Protein AF-A0A6L3ZK73-F1 (afdb_monomer_lite)

pLDDT: mean 72.02, std 15.84, range [29.5, 95.5]

Secondary structure (DSSP, 8-state):
------------S-----PPPHHHH-TT--HHHHHHHHHHHHH----HHHHHHHHHHHT-TTSS--HHHHHHHHHHHS-HHHHHHHHHHHHHHHHHHHT-HHHHHHHHHHHHH-TTGGGS-HHHHHHHHHHH--SGGGHHHHHHHHHHT-

Organism: NCBI:txid1577780

Structure (mmCIF, N/CA/C/O backbone):
data_AF-A0A6L3ZK73-F1
#
_entry.id   AF-A0A6L3ZK73-F1
#
loop_
_atom_site.group_PDB
_atom_site.id
_atom_site.type_symbol
_atom_site.label_atom_id
_atom_site.label_alt_id
_atom_site.label_comp_id
_atom_site.label_asym_id
_atom_site.label_entity_id
_atom_site.label_seq_id
_atom_site.pdbx_PDB_ins_code
_atom_site.Cartn_x
_atom_site.Cartn_y
_atom_site.Cartn_z
_atom_site.occupancy
_atom_site.B_iso_or_equiv
_atom_site.auth_seq_id
_atom_site.auth_comp_id
_atom_site.auth_asym_id
_atom_site.auth_atom_id
_atom_site.pdbx_PDB_model_num
ATOM 1 N N . MET A 1 1 ? -24.259 -8.168 -13.195 1.00 44.00 1 MET A N 1
ATOM 2 C CA . MET A 1 1 ? -25.274 -8.305 -12.121 1.00 44.00 1 MET A CA 1
ATOM 3 C C . MET A 1 1 ? -25.055 -9.617 -11.386 1.00 44.00 1 MET A C 1
ATOM 5 O O . MET A 1 1 ? -25.115 -10.649 -12.050 1.00 44.00 1 MET A O 1
ATOM 9 N N . LYS A 1 2 ? -24.887 -9.521 -10.054 1.00 29.50 2 LYS A N 1
ATOM 10 C CA . LYS A 1 2 ? -24.639 -10.546 -9.007 1.00 29.50 2 LYS A CA 1
ATOM 11 C C . LYS A 1 2 ? -23.223 -10.389 -8.424 1.00 29.50 2 LYS A C 1
ATOM 13 O O . LYS A 1 2 ? -22.297 -10.489 -9.205 1.00 29.50 2 LYS A O 1
ATOM 18 N N . LYS A 1 3 ? -22.986 -10.178 -7.126 1.00 29.62 3 LYS A N 1
ATOM 19 C CA . LYS A 1 3 ? -23.822 -9.874 -5.945 1.00 29.62 3 LYS A CA 1
ATOM 20 C C . LYS A 1 3 ? -22.883 -9.156 -4.959 1.00 29.62 3 LYS A C 1
ATOM 22 O O . LYS A 1 3 ? -21.799 -9.664 -4.725 1.00 29.62 3 LYS A O 1
ATOM 27 N N . PHE A 1 4 ? -23.315 -8.019 -4.418 1.00 35.91 4 PHE A N 1
ATOM 28 C CA . PHE A 1 4 ? -22.658 -7.312 -3.317 1.00 35.91 4 PHE A CA 1
ATOM 29 C C . PHE A 1 4 ? -22.401 -8.273 -2.149 1.00 35.91 4 PHE A C 1
ATOM 31 O O . PHE A 1 4 ? -23.338 -8.951 -1.708 1.00 35.91 4 PHE A O 1
ATOM 38 N N . ILE A 1 5 ? -21.158 -8.333 -1.673 1.00 39.25 5 ILE A N 1
ATOM 39 C CA . ILE A 1 5 ? -20.822 -8.942 -0.384 1.00 39.25 5 ILE A CA 1
ATOM 40 C C . ILE A 1 5 ? -21.444 -8.029 0.683 1.00 39.25 5 ILE A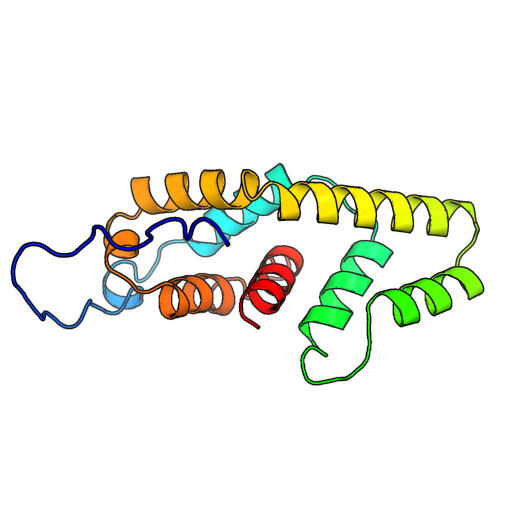 C 1
ATOM 42 O O . ILE A 1 5 ? -21.233 -6.817 0.648 1.00 39.25 5 ILE A O 1
ATOM 46 N N . PRO A 1 6 ? -22.316 -8.544 1.563 1.00 37.28 6 PRO A N 1
ATOM 47 C CA . PRO A 1 6 ? -23.031 -7.703 2.495 1.00 37.28 6 PRO A CA 1
ATOM 48 C C . PRO A 1 6 ? -22.130 -7.426 3.696 1.00 37.28 6 PRO A C 1
ATOM 50 O O . PRO A 1 6 ? -22.168 -8.165 4.677 1.00 37.28 6 PRO A O 1
ATOM 53 N N . LEU A 1 7 ? -21.453 -6.280 3.674 1.00 39.19 7 LEU A N 1
ATOM 54 C CA . LEU A 1 7 ? -21.015 -5.544 4.868 1.00 39.19 7 LEU A CA 1
ATOM 55 C C . LEU A 1 7 ? -22.241 -5.010 5.667 1.00 39.19 7 LEU A C 1
ATOM 57 O O . LEU A 1 7 ? -22.306 -3.867 6.102 1.00 39.19 7 LEU A O 1
ATOM 61 N N . LEU A 1 8 ? -23.309 -5.813 5.755 1.00 36.56 8 LEU A N 1
ATOM 62 C CA . LEU A 1 8 ? -24.693 -5.397 6.030 1.00 36.56 8 LEU A CA 1
ATOM 63 C C . LEU A 1 8 ? -25.392 -6.298 7.064 1.00 36.56 8 LEU A C 1
ATOM 65 O O . LEU A 1 8 ? -26.618 -6.411 7.077 1.00 36.56 8 LEU A O 1
ATOM 69 N N . LEU A 1 9 ? -24.627 -6.934 7.956 1.00 35.38 9 LEU A N 1
ATOM 70 C CA . LEU A 1 9 ? -25.151 -7.753 9.060 1.00 35.38 9 LEU A CA 1
ATOM 71 C C . LEU A 1 9 ? -24.692 -7.281 10.456 1.00 35.38 9 LEU A C 1
ATOM 73 O O . LEU A 1 9 ? -24.576 -8.087 11.370 1.00 35.38 9 LEU A O 1
ATOM 77 N N . LEU A 1 10 ? -24.529 -5.967 10.659 1.00 41.31 10 LEU A N 1
ATOM 78 C CA . LEU A 1 10 ? -24.298 -5.349 11.981 1.00 41.31 10 LEU A CA 1
ATOM 79 C C . LEU A 1 10 ? -25.506 -4.546 12.504 1.00 41.31 10 LEU A C 1
ATOM 81 O O . LEU A 1 10 ? -25.371 -3.595 13.270 1.00 41.31 10 LEU A O 1
ATOM 85 N N . THR A 1 11 ? -26.732 -4.917 12.125 1.00 46.34 11 THR A N 1
ATOM 86 C CA . THR A 1 11 ? -27.942 -4.245 12.627 1.00 46.34 11 THR A CA 1
ATOM 87 C C . THR A 1 11 ? -28.833 -5.182 13.431 1.00 46.34 11 THR A C 1
ATOM 89 O O . THR A 1 11 ? -29.860 -5.638 12.934 1.00 46.34 11 THR A O 1
ATOM 92 N N . SER A 1 12 ? -28.505 -5.409 14.704 1.00 39.97 12 SER A N 1
ATOM 93 C CA . SER A 1 12 ? -29.539 -5.630 15.728 1.00 39.97 12 SER A CA 1
ATOM 94 C C . SER A 1 12 ? -28.975 -5.559 17.145 1.00 39.97 12 SER A C 1
ATOM 96 O O . SER A 1 12 ? -28.556 -6.568 17.701 1.00 39.97 12 SER A O 1
ATOM 98 N N . CYS A 1 13 ? -29.003 -4.359 17.727 1.00 38.06 13 CYS A N 1
ATOM 99 C CA . CYS A 1 13 ? -29.637 -4.048 19.016 1.00 38.06 13 CYS A CA 1
ATOM 100 C C . CYS A 1 13 ? -28.983 -2.810 19.625 1.00 38.06 13 CYS A C 1
ATOM 102 O O . CYS A 1 13 ? -27.891 -2.882 20.164 1.00 38.06 13 CYS A O 1
ATOM 104 N N . GLY A 1 14 ? -29.716 -1.696 19.544 1.00 36.44 14 GLY A N 1
ATOM 105 C CA . GLY A 1 14 ? -29.696 -0.577 20.480 1.00 36.44 14 GLY A CA 1
ATOM 106 C C . GLY A 1 14 ? -28.354 -0.200 21.096 1.00 36.44 14 GLY A C 1
ATOM 107 O O . GLY A 1 14 ? -27.943 -0.792 22.082 1.00 36.44 14 GLY A O 1
ATOM 108 N N . ILE A 1 15 ? -27.787 0.899 20.609 1.00 40.25 15 ILE A N 1
ATOM 109 C CA . ILE A 1 15 ? -27.517 2.131 21.361 1.00 40.25 15 ILE A CA 1
ATOM 110 C C . ILE A 1 15 ? -26.717 3.019 20.394 1.00 40.25 15 ILE A C 1
ATOM 112 O O . ILE A 1 15 ? -25.575 2.715 20.075 1.00 40.25 15 ILE A O 1
ATOM 116 N N . PHE A 1 16 ? -27.307 4.132 19.941 1.00 38.22 16 PHE A N 1
ATOM 117 C CA . PHE A 1 16 ? -26.550 5.290 19.448 1.00 38.22 16 PHE A CA 1
ATOM 118 C C . PHE A 1 16 ? -25.750 5.845 20.638 1.00 38.22 16 PHE A C 1
ATOM 120 O O . PHE A 1 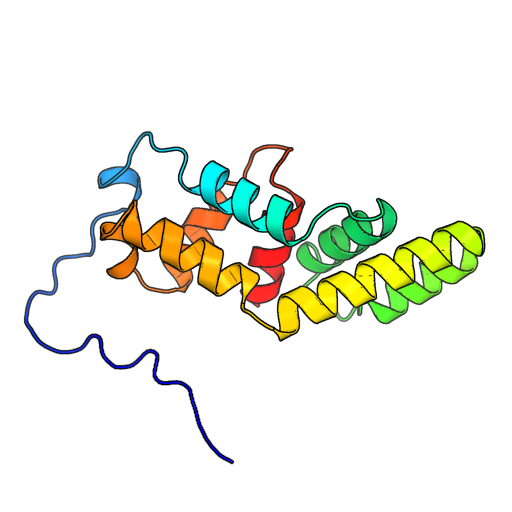16 ? -26.127 6.829 21.273 1.00 38.22 16 PHE A O 1
ATOM 127 N N . ARG A 1 17 ? -24.682 5.155 21.027 1.00 40.75 17 ARG A N 1
ATOM 128 C CA . ARG A 1 17 ? -23.559 5.785 21.705 1.00 40.75 17 ARG A CA 1
ATOM 129 C C . ARG A 1 17 ? -22.677 6.194 20.553 1.00 40.75 17 ARG A C 1
ATOM 131 O O . ARG A 1 17 ? -22.302 5.347 19.757 1.00 40.75 17 ARG A O 1
ATOM 138 N N . SER A 1 18 ? -22.435 7.492 20.437 1.00 45.31 18 SER A N 1
ATOM 139 C CA . SER A 1 18 ? -21.261 8.027 19.759 1.00 45.31 18 SER A CA 1
ATOM 140 C C . SER A 1 18 ? -20.111 7.032 19.926 1.00 45.31 18 SER A C 1
ATOM 142 O O . SER A 1 18 ? -19.647 6.878 21.060 1.00 45.31 18 SER A O 1
ATOM 144 N N . SER A 1 19 ? -19.753 6.284 18.871 1.00 48.31 19 SER A N 1
ATOM 145 C CA . SER A 1 19 ? -18.646 5.329 18.962 1.00 48.31 19 SER A CA 1
ATOM 146 C C . SER A 1 19 ? -17.444 6.131 19.448 1.00 48.31 19 SER A C 1
ATOM 148 O O . SER A 1 19 ? -17.107 7.119 18.779 1.00 48.31 19 SER A O 1
ATOM 150 N N . PRO A 1 20 ? -16.886 5.797 20.628 1.00 54.31 20 PRO A N 1
ATOM 151 C CA . PRO A 1 20 ? -15.810 6.571 21.227 1.00 54.31 20 PRO A CA 1
ATOM 152 C C . PRO A 1 20 ? -14.680 6.742 20.212 1.00 54.31 20 PRO A C 1
ATOM 154 O O . PRO A 1 20 ? -14.494 5.905 19.323 1.00 54.31 20 PRO A O 1
ATOM 157 N N . ASP A 1 21 ? -13.983 7.873 20.282 1.00 57.88 21 ASP A N 1
ATOM 158 C CA . ASP A 1 21 ? -12.812 8.088 19.437 1.00 57.88 21 ASP A CA 1
ATOM 159 C C . ASP A 1 21 ? -11.836 6.931 19.696 1.00 57.88 21 ASP A C 1
ATOM 161 O O . ASP A 1 21 ? -11.643 6.525 20.845 1.00 57.88 21 ASP A O 1
ATOM 165 N N . ILE A 1 22 ? -11.235 6.347 18.657 1.00 57.56 22 ILE A N 1
ATOM 166 C CA . ILE A 1 22 ? -10.297 5.247 18.889 1.00 57.56 22 ILE A CA 1
ATOM 167 C C . ILE A 1 22 ? -9.102 5.718 19.727 1.00 57.56 22 ILE A C 1
ATOM 169 O O . ILE A 1 22 ? -8.533 4.933 20.479 1.00 57.56 22 ILE A O 1
ATOM 173 N N . ASN A 1 23 ? -8.773 7.013 19.662 1.00 54.28 23 ASN A N 1
ATOM 174 C CA . ASN A 1 23 ? -7.758 7.633 20.504 1.00 54.28 23 ASN A CA 1
ATOM 175 C C . ASN A 1 23 ? -8.185 7.688 21.982 1.00 54.28 23 ASN A C 1
ATOM 177 O O . ASN A 1 23 ? -7.332 7.793 22.856 1.00 54.28 23 ASN A O 1
ATOM 181 N N . GLU A 1 24 ? -9.483 7.590 22.286 1.00 61.62 24 GLU A N 1
ATOM 182 C CA . GLU A 1 24 ? -9.998 7.414 23.650 1.00 61.62 24 GLU A CA 1
ATOM 183 C C . GLU A 1 24 ? -9.998 5.939 24.078 1.00 61.62 24 GLU A C 1
ATOM 185 O O . GLU A 1 24 ? -9.751 5.643 25.248 1.00 61.62 24 GLU A O 1
ATOM 190 N N . LEU A 1 25 ? -10.249 5.011 23.145 1.00 64.00 25 LEU A N 1
ATOM 191 C CA . LEU A 1 25 ? -10.231 3.566 23.407 1.00 64.00 25 LEU A CA 1
ATOM 192 C C . LEU A 1 25 ? -8.808 3.014 23.573 1.00 64.00 25 LEU A C 1
ATOM 194 O O . LEU A 1 25 ? -8.569 2.160 24.429 1.00 64.00 25 LEU A O 1
ATOM 198 N N . TYR A 1 26 ? -7.866 3.515 22.772 1.00 67.19 26 TYR A N 1
ATOM 199 C CA . TYR A 1 26 ? -6.500 3.008 22.654 1.00 67.19 26 TYR A CA 1
ATOM 200 C C . TYR A 1 26 ? -5.460 4.145 22.502 1.00 67.19 26 TYR A C 1
ATOM 202 O O . TYR A 1 26 ? -4.699 4.163 21.537 1.00 67.19 26 TYR A O 1
ATOM 210 N N . PRO A 1 27 ? -5.354 5.073 23.476 1.00 56.56 27 PRO A N 1
ATOM 211 C CA . PRO A 1 27 ? -4.532 6.297 23.401 1.00 56.56 27 PRO A CA 1
ATOM 212 C C . PRO A 1 27 ? -3.015 6.101 23.218 1.00 56.56 27 PRO A C 1
ATOM 214 O O . PRO A 1 27 ? -2.282 7.077 23.072 1.00 56.56 27 PRO A O 1
ATOM 217 N N . SER A 1 28 ? -2.506 4.870 23.294 1.00 56.28 28 SER A N 1
ATOM 218 C CA . SER A 1 28 ? -1.066 4.578 23.323 1.00 56.28 28 SER A CA 1
ATOM 219 C C . SER A 1 28 ? -0.675 3.270 22.628 1.00 56.28 28 SER A C 1
ATOM 221 O O . SER A 1 28 ? 0.402 2.741 22.902 1.00 56.28 28 SER A O 1
ATOM 223 N N . GLN A 1 29 ? -1.557 2.693 21.810 1.00 59.44 29 GLN A N 1
ATOM 224 C CA . GLN A 1 29 ? -1.333 1.384 21.188 1.00 59.44 29 GLN A CA 1
ATOM 225 C C . GLN A 1 29 ? -0.765 1.542 19.769 1.00 59.44 29 GLN A C 1
ATOM 227 O O . GLN A 1 29 ? -1.216 2.416 19.029 1.00 59.44 29 GLN A O 1
ATOM 232 N N . PRO A 1 30 ? 0.193 0.697 19.357 1.00 66.06 30 PRO A N 1
ATOM 233 C CA . PRO A 1 30 ? 0.818 0.760 18.042 1.00 66.06 30 PRO A CA 1
ATOM 234 C C . PRO A 1 30 ? -0.033 0.055 16.965 1.00 66.06 30 PRO A C 1
ATOM 236 O O . PRO A 1 30 ? 0.518 -0.674 16.146 1.00 66.06 30 PRO A O 1
ATOM 239 N N . ILE A 1 31 ? -1.357 0.273 16.954 1.00 69.06 31 ILE A N 1
ATOM 240 C CA . ILE A 1 31 ? -2.323 -0.402 16.057 1.00 69.06 31 ILE A CA 1
ATOM 241 C C . ILE A 1 31 ? -1.864 -0.304 14.593 1.00 69.06 31 ILE A C 1
ATOM 243 O O . ILE A 1 31 ? -1.829 -1.298 13.872 1.00 69.06 31 ILE A O 1
ATOM 247 N N . SER A 1 32 ? -1.409 0.878 14.169 1.00 68.19 32 SER A N 1
ATOM 248 C CA . SER A 1 32 ? -0.845 1.072 12.832 1.00 68.19 32 SER A CA 1
ATOM 249 C C . SER A 1 32 ? 0.448 0.335 12.574 1.00 68.19 32 SER A C 1
ATOM 251 O O . SER A 1 32 ? 0.675 -0.053 11.438 1.00 68.19 32 SER A O 1
ATOM 253 N N . ALA A 1 33 ? 1.327 0.194 13.565 1.00 72.12 33 ALA A N 1
ATOM 254 C CA . ALA A 1 33 ? 2.608 -0.468 13.361 1.00 72.12 33 ALA A CA 1
ATOM 255 C C . ALA A 1 33 ? 2.407 -1.976 13.196 1.00 72.12 33 ALA A C 1
ATOM 257 O O . ALA A 1 33 ? 3.061 -2.578 12.353 1.00 72.12 33 ALA A O 1
ATOM 258 N N . GLU A 1 34 ? 1.483 -2.572 13.952 1.00 77.38 34 GLU A N 1
ATOM 259 C CA . GLU A 1 34 ? 1.121 -3.984 13.798 1.00 77.38 34 GLU A CA 1
ATOM 260 C C . GLU A 1 34 ? 0.465 -4.245 12.439 1.00 77.38 34 GLU A C 1
ATOM 262 O O . GLU A 1 34 ? 0.925 -5.120 11.704 1.00 77.38 34 GLU A O 1
ATOM 267 N N . PHE A 1 35 ? -0.516 -3.423 12.051 1.00 78.75 35 PHE A N 1
ATOM 268 C CA . PHE A 1 35 ? -1.141 -3.513 10.728 1.00 78.75 35 PHE A CA 1
ATOM 269 C C . PHE A 1 35 ? -0.123 -3.318 9.595 1.00 78.75 35 PHE A C 1
ATOM 271 O O . PHE A 1 35 ? -0.045 -4.111 8.662 1.00 78.75 35 PHE A O 1
ATOM 278 N N . CYS A 1 36 ? 0.712 -2.286 9.703 1.00 80.44 36 CYS A N 1
ATOM 279 C CA . CYS A 1 36 ? 1.768 -1.977 8.746 1.00 80.44 36 CYS A CA 1
ATOM 280 C C . CYS A 1 36 ? 2.771 -3.118 8.587 1.00 80.44 36 CYS A C 1
ATOM 282 O O . CYS A 1 36 ? 3.092 -3.481 7.457 1.00 80.44 36 CYS A O 1
ATOM 284 N N . ASN A 1 37 ? 3.235 -3.704 9.692 1.00 83.06 37 ASN A N 1
ATOM 285 C CA . ASN A 1 37 ? 4.150 -4.839 9.642 1.00 83.06 37 ASN A CA 1
ATOM 286 C C . ASN A 1 37 ? 3.485 -6.043 8.969 1.00 83.06 37 ASN A C 1
ATOM 288 O O . ASN A 1 37 ? 4.103 -6.650 8.104 1.00 83.06 37 ASN A O 1
ATOM 292 N N . CYS A 1 38 ? 2.223 -6.335 9.298 1.00 84.50 38 CYS A N 1
ATOM 293 C CA . CYS A 1 38 ? 1.474 -7.426 8.675 1.00 84.50 38 CYS A CA 1
ATOM 294 C C . CYS A 1 38 ? 1.369 -7.249 7.153 1.00 84.50 38 CYS A C 1
ATOM 296 O O . CYS A 1 38 ? 1.747 -8.143 6.398 1.00 84.50 38 CYS A O 1
ATOM 298 N N . ILE A 1 39 ? 0.952 -6.063 6.696 1.00 83.25 39 ILE A N 1
ATOM 299 C CA . ILE A 1 39 ? 0.840 -5.761 5.264 1.00 83.25 39 ILE A CA 1
ATOM 300 C C . ILE A 1 39 ? 2.210 -5.833 4.576 1.00 83.25 39 ILE A C 1
ATOM 302 O O . ILE A 1 39 ? 2.324 -6.389 3.488 1.00 83.25 39 ILE A O 1
ATOM 306 N N . GLN A 1 40 ? 3.274 -5.311 5.190 1.00 82.88 40 GLN A N 1
ATOM 307 C CA . GLN A 1 40 ? 4.616 -5.347 4.592 1.00 82.88 40 GLN A CA 1
ATOM 308 C C . GLN A 1 40 ? 5.216 -6.746 4.534 1.00 82.88 40 GLN A C 1
ATOM 310 O O . GLN A 1 40 ? 5.905 -7.072 3.568 1.00 82.88 40 GLN A O 1
ATOM 315 N N . GLU A 1 41 ? 4.956 -7.575 5.541 1.00 85.50 41 GLU A N 1
ATOM 316 C CA . GLU A 1 41 ? 5.340 -8.983 5.525 1.00 85.50 41 GLU A CA 1
ATOM 317 C C . GLU A 1 41 ? 4.548 -9.761 4.468 1.00 85.50 41 GLU A C 1
ATOM 319 O O . GLU A 1 41 ? 5.145 -10.558 3.744 1.00 85.50 41 GLU A O 1
ATOM 324 N N . GLY A 1 42 ? 3.246 -9.486 4.330 1.00 81.19 42 GLY A N 1
ATOM 325 C CA . GLY A 1 42 ? 2.379 -10.105 3.324 1.00 81.19 42 GLY A CA 1
ATOM 326 C C . GLY A 1 42 ? 2.744 -9.720 1.889 1.00 81.19 42 GLY A C 1
ATOM 327 O O . GLY A 1 42 ? 2.808 -10.580 1.014 1.00 81.19 42 GLY A O 1
ATOM 328 N N . ILE A 1 43 ? 3.060 -8.444 1.650 1.00 81.25 43 ILE A N 1
ATOM 329 C CA . ILE A 1 43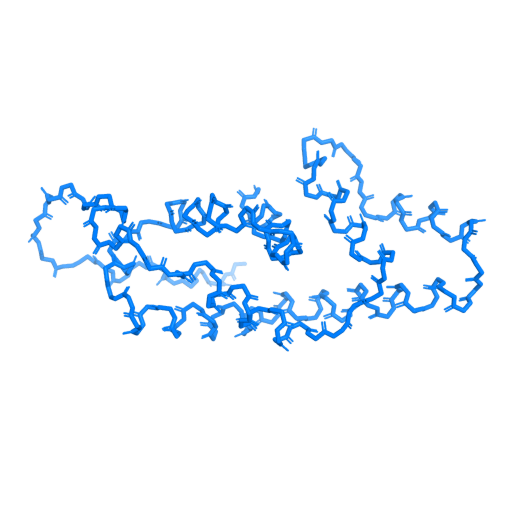 ? 3.514 -7.950 0.342 1.00 81.25 43 ILE A CA 1
ATOM 330 C C . ILE A 1 43 ? 4.922 -8.470 0.016 1.00 81.25 43 ILE A C 1
ATOM 332 O O . ILE A 1 43 ? 5.211 -8.802 -1.135 1.00 81.25 43 ILE A O 1
ATOM 336 N N . GLY A 1 44 ? 5.807 -8.550 1.011 1.00 81.25 44 GLY A N 1
ATOM 337 C CA . GLY A 1 44 ? 7.190 -8.963 0.815 1.00 81.25 44 GLY A CA 1
ATOM 338 C C . GLY A 1 44 ? 8.067 -7.887 0.149 1.00 81.25 44 GLY A C 1
ATOM 339 O O . GLY A 1 44 ? 7.740 -6.699 0.144 1.00 81.25 44 GLY A O 1
ATOM 340 N N . PRO A 1 45 ? 9.252 -8.265 -0.365 1.00 83.50 45 PRO A N 1
ATOM 341 C CA . PRO A 1 45 ? 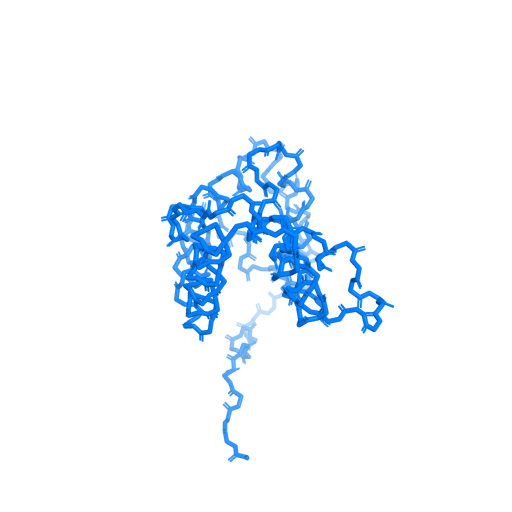10.211 -7.307 -0.904 1.00 83.50 45 PRO A CA 1
ATOM 342 C C . PRO A 1 45 ? 9.743 -6.715 -2.240 1.00 83.50 45 PRO A C 1
ATOM 344 O O . PRO A 1 45 ? 9.448 -7.449 -3.181 1.00 83.50 45 PRO A O 1
ATOM 347 N N . ILE A 1 46 ? 9.786 -5.385 -2.350 1.00 84.56 46 ILE A N 1
ATOM 348 C CA . ILE A 1 46 ? 9.418 -4.654 -3.569 1.00 84.56 46 ILE A CA 1
ATOM 349 C C . ILE A 1 46 ? 10.604 -3.891 -4.170 1.00 84.56 46 ILE A C 1
ATOM 351 O O . ILE A 1 46 ? 11.492 -3.424 -3.450 1.00 84.56 46 ILE A O 1
ATOM 355 N N . ASP A 1 47 ? 10.623 -3.747 -5.498 1.00 90.25 47 ASP A N 1
ATOM 356 C CA . ASP A 1 47 ? 11.583 -2.884 -6.190 1.00 90.25 47 ASP A CA 1
ATOM 357 C C . ASP A 1 47 ? 11.363 -1.403 -5.818 1.00 90.25 47 ASP A C 1
ATOM 359 O O . ASP A 1 47 ? 10.236 -0.936 -5.645 1.00 90.25 47 ASP A O 1
ATOM 363 N N . VAL A 1 48 ? 12.453 -0.638 -5.706 1.00 88.56 48 VAL A N 1
ATOM 364 C CA . VAL A 1 48 ? 12.407 0.776 -5.292 1.00 88.56 48 VAL A CA 1
ATOM 365 C C . VAL A 1 48 ? 11.634 1.659 -6.278 1.00 88.56 48 VAL A C 1
ATOM 367 O O . VAL A 1 48 ? 11.005 2.633 -5.865 1.00 88.56 48 VAL A O 1
ATOM 370 N N . HIS A 1 49 ? 11.640 1.326 -7.571 1.00 88.06 49 HIS A N 1
A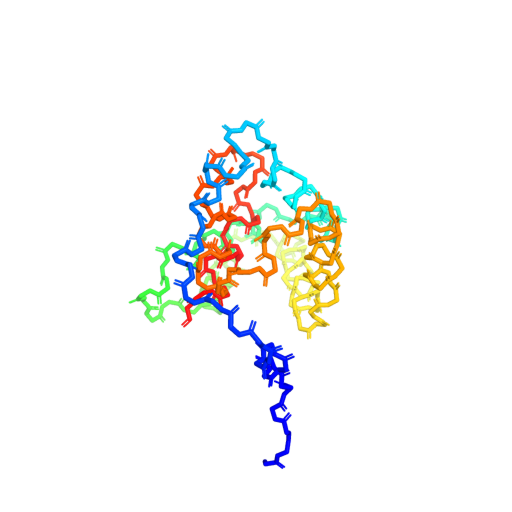TOM 371 C CA . HIS A 1 49 ? 10.862 2.046 -8.577 1.00 88.06 49 HIS A CA 1
ATOM 372 C C . HIS A 1 49 ? 9.380 1.690 -8.497 1.00 88.06 49 HIS A C 1
ATOM 374 O O . HIS A 1 49 ? 8.544 2.560 -8.722 1.00 88.06 49 HIS A O 1
ATOM 380 N N . ALA A 1 50 ? 9.049 0.451 -8.117 1.00 87.75 50 ALA A N 1
ATOM 381 C CA . ALA A 1 50 ? 7.667 0.057 -7.858 1.00 87.75 50 ALA A CA 1
ATOM 382 C C . ALA A 1 50 ? 7.127 0.791 -6.623 1.00 87.75 50 ALA A C 1
ATOM 384 O O . ALA A 1 50 ? 6.067 1.403 -6.699 1.00 87.75 50 ALA A O 1
ATOM 385 N N . ALA A 1 51 ? 7.910 0.859 -5.538 1.00 86.81 51 ALA A N 1
ATOM 386 C CA . ALA A 1 51 ? 7.581 1.681 -4.369 1.00 86.81 51 ALA A CA 1
ATOM 387 C C . ALA A 1 51 ? 7.341 3.153 -4.753 1.00 86.81 51 ALA A C 1
ATOM 389 O O . ALA A 1 51 ? 6.383 3.778 -4.303 1.00 86.81 51 ALA A O 1
ATOM 390 N N . GLY A 1 52 ? 8.207 3.698 -5.615 1.00 85.25 52 GLY A N 1
ATOM 391 C CA . GLY A 1 52 ? 8.090 5.061 -6.126 1.00 85.25 52 GLY A CA 1
ATOM 392 C C . GLY A 1 52 ? 6.843 5.293 -6.982 1.00 85.25 52 GLY A C 1
ATOM 393 O O . GLY A 1 52 ? 6.248 6.361 -6.878 1.00 85.25 52 GLY A O 1
ATOM 394 N N . ALA A 1 53 ? 6.428 4.308 -7.784 1.00 83.12 53 ALA A N 1
ATOM 395 C CA . ALA A 1 53 ? 5.207 4.380 -8.586 1.00 83.12 53 ALA A CA 1
ATOM 396 C C . ALA A 1 53 ? 3.955 4.448 -7.703 1.00 83.12 53 ALA A C 1
ATOM 398 O O . ALA A 1 53 ? 3.110 5.315 -7.907 1.00 83.12 53 ALA A O 1
ATOM 399 N N . ILE A 1 54 ? 3.880 3.589 -6.682 1.00 84.38 54 ILE A N 1
ATOM 400 C CA . ILE A 1 54 ? 2.773 3.585 -5.717 1.00 84.38 54 ILE A CA 1
ATOM 401 C C . ILE A 1 54 ? 2.705 4.915 -4.965 1.00 84.38 54 ILE A C 1
ATOM 403 O O . ILE A 1 54 ? 1.642 5.524 -4.885 1.00 84.38 54 ILE A O 1
ATOM 407 N N . HIS A 1 55 ? 3.847 5.413 -4.484 1.00 86.12 55 HIS A N 1
ATOM 408 C CA . HIS A 1 55 ? 3.905 6.713 -3.818 1.00 86.12 55 HIS A CA 1
ATOM 409 C C . HIS A 1 55 ? 3.460 7.862 -4.731 1.00 86.12 55 HIS A C 1
ATOM 411 O O . HIS A 1 55 ? 2.734 8.768 -4.315 1.00 86.12 55 HIS A O 1
ATOM 417 N N . PHE A 1 56 ? 3.908 7.840 -5.988 1.00 83.06 56 PHE A N 1
ATOM 418 C CA . PHE A 1 56 ? 3.526 8.840 -6.974 1.00 83.06 56 PHE A CA 1
ATOM 419 C C . PHE A 1 56 ? 2.011 8.838 -7.193 1.00 83.06 56 PHE A C 1
ATOM 421 O O . PHE A 1 56 ? 1.395 9.895 -7.097 1.00 83.06 56 PHE A O 1
ATOM 428 N N . TYR A 1 57 ? 1.409 7.666 -7.391 1.00 79.56 57 TYR A N 1
ATOM 429 C CA . TYR A 1 57 ? -0.029 7.536 -7.614 1.00 79.56 57 TYR A CA 1
ATOM 430 C C . TYR A 1 57 ? -0.848 7.988 -6.394 1.00 79.56 57 TYR A C 1
ATOM 432 O O . TYR A 1 57 ? -1.701 8.861 -6.517 1.00 79.56 57 TYR A O 1
ATOM 440 N N . ALA A 1 58 ? -0.490 7.529 -5.191 1.00 81.00 58 ALA A N 1
ATOM 441 C CA . ALA A 1 58 ? -1.150 7.925 -3.943 1.00 81.00 58 ALA A CA 1
ATOM 442 C C . ALA A 1 58 ? -1.122 9.442 -3.667 1.00 81.00 58 ALA A C 1
ATOM 444 O O . ALA A 1 58 ? -1.950 9.958 -2.922 1.00 81.00 58 ALA A O 1
ATOM 445 N N . THR A 1 59 ? -0.165 10.174 -4.245 1.00 83.81 59 THR A N 1
ATOM 446 C CA . THR A 1 59 ? -0.040 11.635 -4.087 1.00 83.81 59 THR A CA 1
ATOM 447 C C . THR A 1 59 ? -0.655 12.436 -5.238 1.00 83.81 59 THR A C 1
ATOM 449 O O . THR A 1 59 ? -0.643 13.667 -5.186 1.00 83.81 59 THR A O 1
ATOM 452 N N . HIS A 1 60 ? -1.189 11.759 -6.259 1.00 84.12 60 HIS A N 1
ATOM 453 C CA . HIS A 1 60 ? -1.704 12.354 -7.494 1.00 84.12 60 HIS A CA 1
ATOM 454 C C . HIS A 1 60 ? -3.073 11.776 -7.917 1.00 84.12 60 HIS A C 1
ATOM 456 O O . HIS A 1 60 ? -3.431 11.899 -9.085 1.00 84.12 60 HIS A O 1
ATOM 462 N N . LEU A 1 61 ? -3.851 11.204 -6.986 1.00 74.38 61 LEU A N 1
ATOM 463 C CA . LEU A 1 61 ? -5.182 10.615 -7.243 1.00 74.38 61 LEU A CA 1
ATOM 464 C C . LEU A 1 61 ? -6.154 11.581 -7.950 1.00 74.38 61 LEU A C 1
ATOM 466 O O . LEU A 1 61 ? -6.881 11.188 -8.852 1.00 74.38 61 LEU A O 1
ATOM 470 N N . ASP A 1 62 ? -6.078 12.880 -7.643 1.00 72.12 62 ASP A N 1
ATOM 471 C CA . ASP A 1 62 ? -6.903 13.925 -8.274 1.00 72.12 62 ASP A CA 1
ATOM 472 C C . ASP A 1 62 ? -6.470 14.304 -9.710 1.00 72.12 62 ASP A C 1
ATOM 474 O O . ASP A 1 62 ? -6.946 15.299 -10.273 1.00 72.12 62 ASP A O 1
ATOM 478 N N . THR A 1 63 ? -5.509 13.592 -10.302 1.00 63.94 63 THR A N 1
ATOM 479 C CA . THR A 1 63 ? -4.965 13.906 -11.630 1.00 63.94 63 THR A CA 1
ATOM 480 C C . THR A 1 63 ? -5.210 12.770 -12.614 1.00 63.94 63 THR A C 1
ATOM 482 O O . THR A 1 63 ? -5.181 11.606 -12.243 1.00 63.94 63 THR A O 1
ATOM 485 N N . ASP A 1 64 ? -5.357 13.096 -13.902 1.00 62.59 64 ASP A N 1
ATOM 486 C CA . ASP A 1 64 ? -5.492 12.104 -14.984 1.00 62.59 64 ASP A CA 1
ATOM 487 C C . ASP A 1 64 ? -4.188 11.297 -15.247 1.00 62.59 64 ASP A C 1
ATOM 489 O O . ASP A 1 64 ? -4.040 10.684 -16.304 1.00 62.59 64 ASP A O 1
ATOM 493 N N . LEU A 1 65 ? -3.203 11.338 -14.339 1.00 61.31 65 LEU A N 1
ATOM 494 C CA . LEU A 1 65 ? -1.932 10.621 -14.468 1.00 61.31 65 LEU A CA 1
ATOM 495 C C . LEU A 1 65 ? -2.111 9.154 -14.069 1.00 61.31 65 LEU A C 1
ATOM 497 O O . LEU A 1 65 ? -2.103 8.808 -12.890 1.00 61.31 65 LEU A O 1
ATOM 501 N N . ASP A 1 66 ? -2.210 8.292 -15.076 1.00 69.50 66 ASP A N 1
ATOM 502 C CA . ASP A 1 66 ? -2.297 6.844 -14.898 1.00 69.50 66 ASP A CA 1
ATOM 503 C C . ASP A 1 66 ? -0.904 6.210 -14.674 1.00 69.50 66 ASP A C 1
ATOM 505 O O . ASP A 1 66 ? 0.130 6.698 -15.159 1.00 69.50 66 ASP A O 1
ATOM 509 N N . ILE A 1 67 ? -0.871 5.080 -13.965 1.00 69.81 67 ILE A N 1
ATOM 510 C CA . ILE A 1 67 ? 0.318 4.259 -13.710 1.00 69.81 67 ILE A CA 1
ATOM 511 C C . ILE A 1 67 ? 1.006 3.827 -15.012 1.00 69.81 67 ILE A C 1
ATOM 513 O O . ILE A 1 67 ? 2.229 3.655 -15.046 1.00 69.81 67 ILE A O 1
ATOM 517 N N . ASP A 1 68 ? 0.246 3.725 -16.101 1.00 76.31 68 ASP A N 1
ATOM 518 C CA . ASP A 1 68 ? 0.740 3.420 -17.442 1.00 76.31 68 ASP A CA 1
ATOM 519 C C . ASP A 1 68 ? 1.678 4.514 -17.982 1.00 76.31 68 ASP A C 1
ATOM 521 O O . ASP A 1 68 ? 2.742 4.210 -18.534 1.00 76.31 68 ASP A O 1
ATOM 525 N N . GLU A 1 69 ? 1.364 5.797 -17.769 1.00 78.69 69 GLU A N 1
ATOM 526 C CA . GLU A 1 69 ? 2.220 6.906 -18.220 1.00 78.69 69 GLU A CA 1
ATOM 527 C C . GLU A 1 69 ? 3.529 6.978 -17.418 1.00 78.69 69 GLU A C 1
ATOM 529 O O . GLU A 1 69 ? 4.611 7.264 -17.962 1.00 78.69 69 GLU A O 1
ATOM 534 N N . TYR A 1 70 ? 3.450 6.671 -16.121 1.00 80.69 70 TYR A N 1
ATOM 535 C CA . TYR A 1 70 ? 4.623 6.543 -15.261 1.00 80.69 70 TYR A CA 1
ATOM 536 C C . TYR A 1 70 ? 5.494 5.354 -15.694 1.00 80.69 70 TYR A C 1
ATOM 538 O O . TYR A 1 70 ? 6.709 5.506 -15.873 1.00 80.69 70 TYR A O 1
ATOM 546 N N . SER A 1 71 ? 4.876 4.202 -15.964 1.00 84.62 71 SER A N 1
ATOM 547 C CA . SER A 1 71 ? 5.538 2.990 -16.468 1.00 84.62 71 SER A CA 1
ATOM 548 C C . SER A 1 71 ? 6.268 3.244 -17.786 1.00 84.62 71 SER A C 1
ATOM 550 O O . SER A 1 71 ? 7.435 2.874 -17.946 1.00 84.62 71 SER A O 1
ATOM 552 N N . ASP A 1 72 ? 5.627 3.940 -18.724 1.00 87.69 72 ASP A N 1
ATOM 553 C CA . ASP A 1 72 ? 6.223 4.294 -20.014 1.00 87.69 72 ASP A CA 1
ATOM 554 C C . ASP A 1 72 ? 7.391 5.273 -19.882 1.00 87.69 72 ASP A C 1
ATOM 556 O O . ASP A 1 72 ? 8.336 5.247 -20.683 1.00 87.69 72 ASP A O 1
ATOM 560 N N . SER A 1 73 ? 7.349 6.142 -18.875 1.00 86.94 73 SER A N 1
ATOM 561 C CA . SER A 1 73 ? 8.465 7.023 -18.539 1.00 86.94 73 SER A CA 1
ATOM 562 C C . SER A 1 73 ? 9.634 6.225 -17.964 1.00 86.94 73 SER A C 1
ATOM 564 O O . SER A 1 73 ? 10.767 6.394 -18.426 1.00 86.94 73 SER A O 1
ATOM 566 N N . LEU A 1 74 ? 9.367 5.290 -17.045 1.00 87.75 74 LEU A N 1
ATOM 567 C CA . LEU A 1 74 ? 10.378 4.387 -16.489 1.00 87.75 74 LEU A CA 1
ATOM 568 C C . LEU A 1 74 ? 11.035 3.516 -17.564 1.00 87.75 74 LEU A C 1
ATOM 570 O O . LEU A 1 74 ? 12.263 3.410 -17.598 1.00 87.75 74 LEU A O 1
ATOM 574 N N . ARG A 1 75 ? 10.253 2.972 -18.501 1.00 91.38 75 ARG A N 1
ATOM 575 C CA . ARG A 1 75 ? 10.746 2.150 -19.621 1.00 91.38 75 ARG A CA 1
ATOM 576 C C . ARG A 1 75 ? 11.802 2.862 -20.470 1.00 91.38 75 ARG A C 1
ATOM 578 O O . ARG A 1 75 ? 12.683 2.216 -21.032 1.00 91.38 75 ARG A O 1
ATOM 585 N N . LYS A 1 76 ? 11.718 4.191 -20.585 1.00 92.50 76 LYS A N 1
ATOM 586 C CA . LYS A 1 76 ? 12.649 5.009 -21.384 1.00 92.50 76 LYS A CA 1
ATOM 587 C C . LYS A 1 76 ? 13.950 5.328 -20.650 1.00 92.50 76 LYS A C 1
ATOM 589 O O . LYS A 1 76 ? 14.947 5.614 -21.312 1.00 92.50 76 LYS A O 1
ATOM 594 N N . ILE A 1 77 ? 13.938 5.331 -19.316 1.00 93.38 77 ILE A N 1
ATOM 595 C CA . ILE A 1 77 ? 15.063 5.804 -18.493 1.00 93.38 77 ILE A CA 1
ATOM 596 C C . ILE A 1 77 ? 15.792 4.678 -17.758 1.00 93.38 77 ILE A C 1
ATOM 598 O O . ILE A 1 77 ? 16.979 4.824 -17.462 1.00 93.38 77 ILE A O 1
ATOM 602 N N . LEU A 1 78 ? 15.110 3.569 -17.463 1.00 92.50 78 LEU A N 1
ATOM 603 C CA . LEU A 1 78 ? 15.685 2.452 -16.726 1.00 92.50 78 LEU A CA 1
ATOM 604 C C . LEU A 1 78 ? 16.390 1.462 -17.662 1.00 92.50 78 LEU A C 1
ATOM 606 O O . LEU A 1 78 ? 15.920 1.195 -18.772 1.00 92.50 78 LEU A O 1
ATOM 610 N N . PRO A 1 79 ? 17.502 0.854 -17.216 1.00 95.50 79 PRO A N 1
ATOM 611 C CA . PRO A 1 79 ? 18.054 -0.323 -17.869 1.00 95.50 79 PRO A CA 1
ATOM 612 C C . PRO A 1 79 ? 17.010 -1.452 -17.970 1.00 95.50 79 PRO A C 1
ATOM 614 O O . PRO A 1 79 ? 16.221 -1.628 -17.040 1.00 95.50 79 PRO A O 1
ATOM 617 N N . PRO A 1 80 ? 17.038 -2.295 -19.024 1.00 93.56 80 PRO A N 1
ATOM 618 C CA . PRO A 1 80 ? 16.038 -3.352 -19.218 1.00 93.56 80 PRO A CA 1
ATOM 619 C C . PRO A 1 80 ? 15.884 -4.317 -18.036 1.00 93.56 80 PRO A C 1
ATOM 621 O O . PRO A 1 80 ? 14.787 -4.780 -17.755 1.00 93.56 80 PRO A O 1
ATOM 624 N N . VAL A 1 81 ? 16.980 -4.614 -17.329 1.00 93.75 81 VAL A N 1
ATOM 625 C CA . VAL A 1 81 ? 16.958 -5.492 -16.148 1.00 93.75 81 VAL A CA 1
ATOM 626 C C . VAL A 1 81 ? 16.222 -4.840 -14.978 1.00 93.75 81 VAL A C 1
ATOM 628 O O . VAL A 1 81 ? 15.479 -5.518 -14.278 1.00 93.75 81 VAL A O 1
ATOM 631 N N . ASP A 1 82 ? 16.412 -3.538 -14.770 1.00 92.06 82 ASP A N 1
ATOM 632 C CA . ASP A 1 82 ? 15.767 -2.812 -13.676 1.00 92.06 82 ASP A CA 1
ATOM 633 C C . ASP A 1 82 ? 14.280 -2.594 -13.979 1.00 92.06 82 ASP A C 1
ATOM 635 O O . ASP A 1 82 ? 13.440 -2.783 -13.104 1.00 92.06 82 ASP A O 1
ATOM 639 N N . PHE A 1 83 ? 13.940 -2.309 -15.240 1.00 93.00 83 PHE A N 1
ATOM 640 C CA . PHE A 1 83 ? 12.548 -2.214 -15.679 1.00 93.00 83 PHE A CA 1
ATOM 641 C C . PHE A 1 83 ? 11.799 -3.552 -15.554 1.00 93.00 83 PHE A C 1
ATOM 643 O O . PHE A 1 83 ? 10.664 -3.576 -15.094 1.00 93.00 83 PHE A O 1
ATOM 650 N N . ALA A 1 84 ? 12.446 -4.680 -15.865 1.00 93.06 84 ALA A N 1
ATOM 651 C CA . ALA A 1 84 ? 11.843 -6.000 -15.673 1.00 93.06 84 ALA A CA 1
ATOM 652 C C . ALA A 1 84 ? 11.580 -6.329 -14.189 1.00 93.06 84 ALA A C 1
ATOM 654 O O . ALA A 1 84 ? 10.582 -6.975 -13.875 1.00 93.06 84 ALA A O 1
ATOM 655 N N . ARG A 1 85 ? 12.450 -5.885 -13.264 1.00 92.75 85 ARG A N 1
ATOM 656 C CA . ARG A 1 85 ? 12.185 -6.015 -11.818 1.00 92.75 85 ARG A CA 1
ATOM 657 C C . ARG A 1 85 ? 1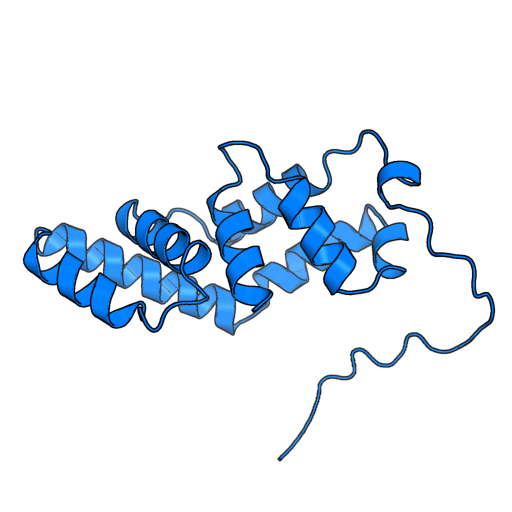0.997 -5.165 -11.389 1.00 92.75 85 ARG A C 1
ATOM 659 O O . ARG A 1 85 ? 10.156 -5.652 -10.644 1.00 92.75 85 ARG A O 1
ATOM 666 N N . TYR A 1 86 ? 10.931 -3.927 -11.876 1.00 92.31 86 TYR A N 1
ATOM 667 C CA . TYR A 1 86 ? 9.792 -3.043 -11.660 1.00 92.31 86 TYR A CA 1
ATOM 668 C C . TYR A 1 86 ? 8.475 -3.693 -12.119 1.00 92.31 86 TYR A C 1
ATOM 670 O O . TYR A 1 86 ? 7.557 -3.805 -11.311 1.00 92.31 86 TYR A O 1
ATOM 678 N N . GLU A 1 87 ? 8.405 -4.186 -13.362 1.00 90.88 87 GLU A N 1
ATOM 679 C CA . GLU A 1 87 ? 7.196 -4.832 -13.904 1.00 90.88 87 GLU A CA 1
ATOM 680 C C . GLU A 1 87 ? 6.798 -6.066 -13.081 1.00 90.88 87 GLU A C 1
ATOM 682 O O . GLU A 1 87 ? 5.621 -6.249 -12.780 1.00 90.88 87 GLU A O 1
ATOM 687 N N . ALA A 1 88 ? 7.769 -6.881 -12.653 1.00 91.12 88 ALA A N 1
ATOM 688 C CA . ALA A 1 88 ? 7.499 -8.029 -11.790 1.00 91.12 88 ALA A CA 1
ATOM 689 C C . ALA A 1 88 ? 6.950 -7.617 -10.412 1.00 91.12 88 ALA A C 1
ATOM 691 O O . ALA A 1 88 ? 6.026 -8.253 -9.913 1.00 91.12 88 ALA A O 1
ATOM 692 N N . SER A 1 89 ? 7.489 -6.554 -9.801 1.00 90.56 89 SER A N 1
ATOM 693 C CA . SER A 1 89 ? 6.974 -6.036 -8.528 1.00 90.56 89 SER A CA 1
ATOM 694 C C . SER A 1 89 ? 5.575 -5.444 -8.665 1.00 90.56 89 SER A C 1
ATOM 696 O O . SER A 1 89 ? 4.752 -5.699 -7.797 1.00 90.56 89 SER A O 1
ATOM 698 N N . ILE A 1 90 ? 5.283 -4.693 -9.731 1.00 86.69 90 ILE A N 1
ATOM 699 C CA . ILE A 1 90 ? 3.929 -4.171 -9.969 1.00 86.69 90 ILE A CA 1
ATOM 700 C C . ILE A 1 90 ? 2.940 -5.314 -10.199 1.00 86.69 90 ILE A C 1
ATOM 702 O O . ILE A 1 90 ? 1.891 -5.313 -9.572 1.00 86.69 90 ILE A O 1
ATOM 706 N N . GLY A 1 91 ? 3.289 -6.317 -11.012 1.00 85.81 91 GLY A N 1
ATOM 707 C CA . GLY A 1 91 ? 2.427 -7.483 -11.228 1.00 85.81 91 GLY A CA 1
ATOM 708 C C . GLY A 1 91 ? 2.118 -8.239 -9.932 1.00 85.81 91 GLY A C 1
ATOM 709 O O . GLY A 1 91 ? 0.958 -8.514 -9.652 1.00 85.81 91 GLY A O 1
ATOM 710 N N . HIS A 1 92 ? 3.140 -8.498 -9.107 1.00 85.75 92 HIS A N 1
ATOM 711 C CA . HIS A 1 92 ? 2.965 -9.115 -7.783 1.00 85.75 92 HIS A CA 1
ATOM 712 C C . HIS A 1 92 ? 2.062 -8.282 -6.873 1.00 85.75 92 HIS A C 1
ATOM 714 O O . HIS A 1 92 ? 1.187 -8.818 -6.207 1.00 85.75 92 HIS A O 1
ATOM 720 N N . LEU A 1 93 ? 2.259 -6.963 -6.858 1.00 80.75 93 LEU A N 1
ATOM 721 C CA . LEU A 1 93 ? 1.417 -6.054 -6.091 1.00 80.75 93 LEU A CA 1
ATOM 722 C C . LEU A 1 93 ? -0.040 -6.150 -6.550 1.00 80.75 93 LEU A C 1
ATOM 724 O O . LEU A 1 93 ? -0.903 -6.384 -5.715 1.00 80.75 93 LEU A O 1
ATOM 728 N N . THR A 1 94 ? -0.315 -6.053 -7.852 1.00 78.12 94 THR A N 1
ATOM 729 C CA . THR A 1 94 ? -1.676 -6.197 -8.391 1.00 78.12 94 THR A CA 1
ATOM 730 C C . THR A 1 94 ? -2.313 -7.526 -7.990 1.00 78.12 94 THR A C 1
ATOM 732 O O . THR A 1 94 ? -3.455 -7.524 -7.555 1.00 78.12 94 THR A O 1
ATOM 735 N N . GLU A 1 95 ? -1.577 -8.639 -8.055 1.00 81.31 95 GLU A N 1
ATOM 736 C CA . GLU A 1 95 ? -2.079 -9.948 -7.612 1.00 81.31 95 GLU A CA 1
ATOM 737 C C . GLU A 1 95 ? -2.416 -9.965 -6.113 1.00 81.31 95 GLU A C 1
ATOM 739 O O . GLU A 1 95 ? -3.486 -10.431 -5.734 1.00 81.31 95 GLU A O 1
ATOM 744 N N . VAL A 1 96 ? -1.540 -9.418 -5.263 1.00 76.38 96 VAL A N 1
ATOM 745 C CA . VAL A 1 96 ? -1.765 -9.334 -3.810 1.00 76.38 96 VAL A CA 1
ATOM 746 C C . VAL A 1 96 ? -2.976 -8.461 -3.463 1.00 76.38 96 VAL A C 1
ATOM 748 O O . VAL A 1 96 ? -3.685 -8.763 -2.504 1.00 76.38 96 VAL A O 1
ATOM 751 N N . PHE A 1 97 ? -3.215 -7.382 -4.212 1.00 68.94 97 PHE A N 1
ATOM 752 C CA . PHE A 1 97 ? -4.356 -6.494 -3.971 1.00 68.94 97 PHE A CA 1
ATOM 753 C C . PHE A 1 97 ? -5.666 -7.047 -4.525 1.00 68.94 97 PHE A C 1
ATOM 755 O O . PHE A 1 97 ? -6.684 -6.922 -3.853 1.00 68.94 97 PHE A O 1
ATOM 762 N N . ASP A 1 98 ? -5.648 -7.674 -5.702 1.00 69.81 98 ASP A N 1
ATOM 763 C CA . ASP A 1 98 ? -6.847 -8.255 -6.316 1.00 69.81 98 ASP A CA 1
ATOM 764 C C . ASP A 1 98 ? -7.397 -9.446 -5.516 1.00 69.81 98 ASP A C 1
ATOM 766 O O . ASP A 1 98 ? -8.596 -9.720 -5.576 1.00 69.81 98 ASP A O 1
ATOM 770 N N . ASP A 1 99 ? -6.541 -10.170 -4.786 1.00 67.19 99 ASP A N 1
ATOM 771 C CA . ASP A 1 99 ? -6.969 -11.302 -3.953 1.00 67.19 99 ASP A CA 1
ATOM 772 C C . ASP A 1 99 ? -7.628 -10.845 -2.636 1.00 67.19 99 ASP A C 1
ATOM 774 O O . ASP A 1 99 ? -8.296 -11.642 -1.987 1.00 67.19 99 ASP A O 1
ATOM 778 N N . GLU A 1 100 ? -7.442 -9.579 -2.220 1.00 68.56 100 GLU A N 1
ATOM 779 C CA . GLU A 1 100 ? -7.876 -8.975 -0.935 1.00 68.56 100 GLU A CA 1
ATOM 780 C C . GLU A 1 100 ? -7.436 -9.746 0.344 1.00 68.56 100 GLU A C 1
ATOM 782 O O . GLU A 1 100 ? -7.475 -9.203 1.449 1.00 68.56 100 GLU A O 1
ATOM 787 N N . GLU A 1 101 ? -6.897 -10.965 0.212 1.00 73.44 101 GLU A N 1
ATOM 788 C CA . GLU A 1 101 ? -6.605 -11.932 1.277 1.00 73.44 101 GLU A CA 1
ATOM 789 C C . GLU A 1 101 ? -5.606 -11.385 2.303 1.00 73.44 101 GLU A C 1
ATOM 791 O O . GLU A 1 101 ? -5.734 -11.631 3.502 1.00 73.44 101 GLU A O 1
ATOM 796 N N . VAL A 1 102 ? -4.630 -10.590 1.855 1.00 75.06 102 VAL A N 1
ATOM 797 C CA . VAL A 1 102 ? -3.646 -9.961 2.749 1.00 75.06 102 VAL A CA 1
ATOM 798 C C . VAL A 1 102 ? -4.291 -8.872 3.609 1.00 75.06 102 VAL A C 1
ATOM 800 O O . VAL A 1 102 ? -3.958 -8.756 4.790 1.00 75.06 102 VAL A O 1
ATOM 803 N N . PHE A 1 103 ? -5.224 -8.092 3.058 1.00 73.38 103 PHE A N 1
ATOM 804 C CA . PHE A 1 103 ? -5.929 -7.065 3.828 1.00 73.38 103 PHE A CA 1
ATOM 805 C C . PHE A 1 103 ? -6.894 -7.694 4.812 1.00 73.38 103 PHE A C 1
ATOM 807 O O . PHE A 1 103 ? -6.856 -7.322 5.984 1.00 73.38 103 PHE A O 1
ATOM 814 N N . ASP A 1 104 ? -7.679 -8.671 4.366 1.00 76.31 104 ASP A N 1
ATOM 815 C CA . ASP A 1 104 ? -8.622 -9.391 5.215 1.00 76.31 104 ASP A CA 1
ATOM 816 C C . ASP A 1 104 ? -7.899 -10.077 6.373 1.00 76.31 104 ASP A C 1
ATOM 818 O O . ASP A 1 104 ? -8.248 -9.866 7.534 1.00 76.31 104 ASP A O 1
ATOM 822 N N . PHE A 1 105 ? -6.814 -10.802 6.092 1.00 81.62 105 PHE A N 1
ATOM 823 C CA . PHE A 1 105 ? -6.013 -11.453 7.125 1.00 81.62 105 PHE A CA 1
ATOM 824 C C . PHE A 1 105 ? -5.448 -10.454 8.148 1.00 81.62 105 PHE A C 1
ATOM 826 O O . PHE A 1 105 ? -5.530 -10.666 9.364 1.00 81.62 105 PHE A O 1
ATOM 833 N N . CYS A 1 106 ? -4.877 -9.343 7.676 1.00 81.50 106 CYS A N 1
ATOM 834 C CA . CYS A 1 106 ? -4.311 -8.332 8.565 1.00 81.50 106 CYS A CA 1
ATOM 835 C C . CYS A 1 106 ? -5.392 -7.561 9.339 1.00 81.50 106 CYS A C 1
ATOM 837 O O . CYS A 1 106 ? -5.162 -7.194 10.494 1.00 81.50 106 CYS A O 1
ATOM 839 N N . ALA A 1 107 ? -6.564 -7.333 8.743 1.00 76.81 107 ALA A N 1
ATOM 840 C CA . ALA A 1 107 ? -7.699 -6.668 9.374 1.00 76.81 107 ALA A CA 1
ATOM 841 C C . ALA A 1 107 ? -8.379 -7.561 10.421 1.00 76.81 107 ALA A C 1
ATOM 843 O O . ALA A 1 107 ? -8.680 -7.078 11.512 1.00 76.81 107 ALA A O 1
ATOM 844 N N . GLU A 1 108 ? -8.551 -8.858 10.151 1.00 77.44 108 GLU A N 1
ATOM 845 C CA . GLU A 1 108 ? -9.076 -9.831 11.119 1.00 77.44 108 GLU A CA 1
ATOM 846 C C . GLU A 1 108 ? -8.199 -9.880 12.372 1.00 77.44 108 GLU A C 1
ATOM 848 O O . GLU A 1 108 ? -8.695 -9.704 13.486 1.00 77.44 108 GLU A O 1
ATOM 853 N N . SER A 1 109 ? -6.880 -10.007 12.195 1.00 77.69 109 SER A N 1
ATOM 854 C CA . SER A 1 109 ? -5.920 -9.965 13.306 1.00 77.69 109 SER A CA 1
ATOM 855 C C . SER A 1 109 ? -6.017 -8.653 14.099 1.00 77.69 109 SER A C 1
ATOM 857 O O . SER A 1 109 ? -5.934 -8.641 15.331 1.00 77.69 109 SER A O 1
ATOM 859 N N . LEU A 1 110 ? -6.251 -7.529 13.414 1.00 76.88 110 LEU A N 1
ATOM 860 C CA . LEU A 1 110 ? -6.454 -6.236 14.061 1.00 76.88 110 LEU A CA 1
ATOM 861 C C . LEU A 1 110 ? -7.738 -6.218 14.902 1.00 76.88 110 LEU A C 1
ATOM 863 O O . LEU A 1 110 ? -7.711 -5.782 16.050 1.00 76.88 110 LEU A O 1
ATOM 867 N N . ILE A 1 111 ? -8.854 -6.701 14.355 1.00 75.75 111 ILE A N 1
ATOM 868 C CA . ILE A 1 111 ? -10.160 -6.729 15.026 1.00 75.75 111 ILE A CA 1
ATOM 869 C C . ILE A 1 111 ? -10.129 -7.658 16.244 1.00 75.75 111 ILE A C 1
ATOM 871 O O . ILE A 1 111 ? -10.654 -7.301 17.301 1.00 75.75 111 ILE A O 1
ATOM 875 N N . GLU A 1 112 ? -9.474 -8.816 16.139 1.00 79.25 112 GLU A N 1
ATOM 876 C CA . GLU A 1 112 ? -9.319 -9.750 17.259 1.00 79.25 112 GLU A CA 1
ATOM 877 C C . GLU A 1 112 ? -8.563 -9.119 18.436 1.00 79.25 112 GLU A C 1
ATOM 879 O O . GLU A 1 112 ? -8.968 -9.263 19.596 1.00 79.25 112 GLU A O 1
ATOM 884 N N . ASN A 1 113 ? -7.486 -8.385 18.146 1.00 75.56 113 ASN A N 1
ATOM 885 C CA . ASN A 1 113 ? -6.668 -7.727 19.166 1.00 75.56 113 ASN A CA 1
ATOM 886 C C . ASN A 1 113 ? -7.291 -6.411 19.670 1.00 75.56 113 ASN A C 1
ATOM 888 O O . ASN A 1 113 ? -7.076 -6.014 20.822 1.00 75.56 113 ASN A O 1
ATOM 892 N N . TYR A 1 114 ? -8.108 -5.760 18.840 1.00 77.06 114 TYR A N 1
ATOM 893 C CA . TYR A 1 114 ? -8.714 -4.455 19.094 1.00 77.06 114 TYR A CA 1
ATOM 894 C C . TYR A 1 114 ? -10.213 -4.456 18.744 1.00 77.06 114 TYR A C 1
ATOM 896 O O . TYR A 1 114 ? -10.641 -3.757 17.825 1.00 77.06 114 TYR A O 1
ATOM 904 N N . PRO A 1 115 ? -11.064 -5.154 19.518 1.00 75.81 115 PRO A N 1
ATOM 905 C CA . PRO A 1 115 ? -12.483 -5.339 19.187 1.00 75.81 115 PRO A CA 1
ATOM 906 C C . PRO A 1 115 ? -13.300 -4.038 19.154 1.00 75.81 115 PRO A C 1
ATOM 908 O O . PRO A 1 115 ? -14.416 -4.018 18.648 1.00 75.81 115 PRO A O 1
ATOM 911 N N . GLY A 1 116 ? -12.768 -2.928 19.681 1.00 74.75 116 GLY A N 1
ATOM 912 C CA . GLY A 1 116 ? -13.380 -1.608 19.514 1.00 74.75 116 GLY A CA 1
ATOM 913 C C . GLY A 1 116 ? -13.384 -1.106 18.062 1.00 74.75 116 GLY A C 1
ATOM 914 O O . GLY A 1 116 ? -14.224 -0.271 17.730 1.00 74.75 116 GLY A O 1
ATOM 915 N N . ILE A 1 117 ? -12.493 -1.625 17.207 1.00 74.56 117 ILE A N 1
ATOM 916 C CA . ILE A 1 117 ? -12.386 -1.269 15.783 1.00 74.56 117 ILE A CA 1
ATOM 917 C C . ILE A 1 117 ? -13.614 -1.735 14.996 1.00 74.56 117 ILE A C 1
ATOM 919 O O . ILE A 1 117 ? -14.118 -0.966 14.189 1.00 74.56 117 ILE A O 1
ATOM 923 N N . ASP A 1 118 ? -14.165 -2.911 15.311 1.00 75.06 118 ASP A N 1
ATOM 924 C CA . ASP A 1 118 ? -15.368 -3.488 14.670 1.00 75.06 118 ASP A CA 1
ATOM 925 C C . ASP A 1 118 ? -16.629 -2.609 14.821 1.00 75.06 118 ASP A C 1
ATOM 927 O O . ASP A 1 118 ? -17.641 -2.783 14.151 1.00 75.06 118 ASP A O 1
ATOM 931 N N . THR A 1 119 ? -16.585 -1.628 15.727 1.00 75.69 119 THR A N 1
ATOM 932 C CA . THR A 1 119 ? -17.690 -0.685 15.968 1.00 75.69 119 THR A CA 1
ATOM 933 C C . THR A 1 119 ? -17.556 0.635 15.205 1.00 75.69 119 THR A C 1
ATOM 935 O O . THR A 1 119 ? -18.372 1.550 15.395 1.00 75.69 119 THR A O 1
ATOM 938 N N . LEU A 1 120 ? -16.502 0.767 14.398 1.00 73.25 120 LEU A N 1
ATOM 939 C CA . LEU A 1 120 ? -16.204 1.934 13.578 1.00 73.25 120 LEU A CA 1
ATOM 940 C C . LEU A 1 120 ? -16.635 1.683 12.130 1.00 73.25 120 LEU A C 1
ATOM 942 O O . LEU A 1 120 ? -16.722 0.547 11.686 1.00 73.25 120 LEU A O 1
ATOM 946 N N . ASP A 1 121 ? -16.928 2.762 11.411 1.00 75.25 121 ASP A N 1
ATOM 947 C CA . ASP A 1 121 ? -17.126 2.704 9.964 1.00 75.25 121 ASP A CA 1
ATOM 948 C C . ASP A 1 121 ? -15.777 2.633 9.224 1.00 75.25 121 ASP A C 1
ATOM 950 O O . ASP A 1 121 ? -14.736 3.033 9.758 1.00 75.25 121 ASP A O 1
ATOM 954 N N . ASP A 1 122 ? -15.809 2.134 7.987 1.00 70.12 122 ASP A N 1
ATOM 955 C CA . ASP A 1 122 ? -14.618 1.902 7.161 1.00 70.12 122 ASP A CA 1
ATOM 956 C C . ASP A 1 122 ? -13.797 3.184 6.952 1.00 70.12 122 ASP A C 1
ATOM 958 O O . ASP A 1 122 ? -12.572 3.161 7.048 1.00 70.12 122 ASP A O 1
ATOM 962 N N . GLU A 1 123 ? -14.459 4.331 6.756 1.00 70.88 123 GLU A N 1
ATOM 963 C CA . GLU A 1 123 ? -13.803 5.634 6.576 1.00 70.88 123 GLU A CA 1
ATOM 964 C C . GLU A 1 123 ? -12.966 6.010 7.808 1.00 70.88 123 GLU A C 1
ATOM 966 O O . GLU A 1 123 ? -11.817 6.450 7.692 1.00 70.88 123 GLU A O 1
ATOM 971 N N . ARG A 1 124 ? -13.500 5.790 9.015 1.00 73.25 124 ARG A N 1
ATOM 972 C CA . ARG A 1 124 ? -12.756 6.010 10.259 1.00 73.25 124 ARG A CA 1
ATOM 973 C C . ARG A 1 124 ? -11.629 5.004 10.423 1.00 73.25 124 ARG A C 1
ATOM 975 O O . ARG A 1 124 ? -10.558 5.422 10.857 1.00 73.25 124 ARG A O 1
ATOM 982 N N . ILE A 1 125 ? -11.837 3.729 10.095 1.00 72.75 125 ILE A N 1
ATOM 983 C CA . ILE A 1 125 ? -10.792 2.694 10.176 1.00 72.75 125 ILE A CA 1
ATOM 984 C C . ILE A 1 125 ? -9.623 3.062 9.258 1.00 72.75 125 ILE A C 1
ATOM 986 O O . ILE A 1 125 ? -8.487 3.155 9.727 1.00 72.75 125 ILE A O 1
ATOM 990 N N . ILE A 1 126 ? -9.903 3.375 7.992 1.00 70.12 126 ILE A N 1
ATOM 991 C CA . ILE A 1 126 ? -8.906 3.819 7.012 1.00 70.12 126 ILE A CA 1
ATOM 992 C C . ILE A 1 126 ? -8.186 5.064 7.522 1.00 70.12 126 ILE A C 1
ATOM 994 O O . ILE A 1 126 ? -6.957 5.093 7.556 1.00 70.12 126 ILE A O 1
ATOM 998 N N . LYS A 1 127 ? -8.924 6.073 7.996 1.00 70.38 127 LYS A N 1
ATOM 999 C CA . LYS A 1 127 ? -8.323 7.296 8.536 1.00 70.38 127 LYS A CA 1
ATOM 1000 C C . LYS A 1 127 ? -7.395 7.012 9.716 1.00 70.38 127 LYS A C 1
ATOM 1002 O O . LYS A 1 127 ? -6.316 7.589 9.786 1.00 70.38 127 LYS A O 1
ATOM 1007 N N . ILE A 1 128 ? -7.781 6.125 10.631 1.00 70.12 128 ILE A N 1
ATOM 1008 C CA . ILE A 1 128 ? -6.944 5.734 11.771 1.00 70.12 128 ILE A CA 1
ATOM 1009 C C . ILE A 1 128 ? -5.650 5.105 11.272 1.00 70.12 128 ILE A C 1
ATOM 1011 O O . ILE A 1 128 ? -4.573 5.530 11.690 1.00 70.12 128 ILE A O 1
ATOM 1015 N N . LEU A 1 129 ? -5.746 4.130 10.368 1.00 71.75 129 LEU A N 1
ATOM 1016 C CA . LEU A 1 129 ? -4.584 3.452 9.800 1.00 71.75 129 LEU A CA 1
ATOM 1017 C C . LEU A 1 129 ? -3.677 4.444 9.047 1.00 71.75 129 LEU A C 1
ATOM 1019 O O . LEU A 1 129 ? -2.458 4.418 9.221 1.00 71.75 129 LEU A O 1
ATOM 1023 N N . THR A 1 130 ? -4.244 5.390 8.301 1.00 68.12 130 THR A N 1
ATOM 1024 C CA . THR A 1 130 ? -3.505 6.426 7.560 1.00 68.12 130 THR A CA 1
ATOM 1025 C C . THR A 1 130 ? -2.846 7.463 8.479 1.00 68.12 130 THR A C 1
ATOM 1027 O O . THR A 1 130 ? -1.652 7.734 8.347 1.00 68.12 130 THR A O 1
ATOM 1030 N N . ASP A 1 131 ? -3.571 8.012 9.459 1.00 64.50 131 ASP A N 1
ATOM 1031 C CA . ASP A 1 131 ? -3.069 9.052 10.375 1.00 64.50 131 ASP A CA 1
ATOM 1032 C C . ASP A 1 131 ? -1.947 8.523 11.283 1.00 64.50 131 ASP A C 1
ATOM 1034 O O . ASP A 1 131 ? -1.039 9.259 11.682 1.00 64.50 131 ASP A O 1
ATOM 1038 N N . THR A 1 132 ? -1.985 7.230 11.610 1.00 61.56 132 THR A N 1
ATOM 1039 C CA . THR A 1 132 ? -1.048 6.614 12.557 1.00 61.56 132 THR A CA 1
ATOM 1040 C C . THR A 1 132 ? 0.103 5.857 11.881 1.00 61.56 132 THR A C 1
ATOM 1042 O O . THR A 1 132 ? 1.041 5.442 12.567 1.00 61.56 132 THR A O 1
ATOM 1045 N N . THR A 1 133 ? 0.120 5.748 10.546 1.00 63.78 133 THR A N 1
ATOM 1046 C CA . THR A 1 133 ? 1.255 5.227 9.748 1.00 63.78 133 THR A CA 1
ATOM 1047 C C . THR A 1 133 ? 2.309 6.295 9.407 1.00 63.78 133 THR A C 1
ATOM 1049 O O . THR A 1 133 ? 3.198 6.057 8.593 1.00 63.78 133 THR A O 1
ATOM 1052 N N . GLY A 1 134 ? 2.303 7.451 10.084 1.00 54.81 134 GLY A N 1
ATOM 1053 C CA . GLY A 1 134 ? 3.230 8.577 9.865 1.00 54.81 134 GLY A CA 1
ATOM 1054 C C . GLY A 1 134 ? 4.734 8.324 10.102 1.00 54.81 134 GLY A C 1
ATOM 1055 O O . GLY A 1 134 ? 5.524 9.266 10.035 1.00 54.81 134 GLY A O 1
ATOM 1056 N N . ASN A 1 135 ? 5.158 7.084 10.363 1.00 54.22 135 ASN A N 1
ATOM 1057 C CA . ASN A 1 135 ? 6.568 6.696 10.452 1.00 54.22 135 ASN A CA 1
ATOM 1058 C C . ASN A 1 135 ? 7.124 6.294 9.076 1.00 54.22 135 ASN A C 1
ATOM 1060 O O . ASN A 1 135 ? 6.445 5.648 8.283 1.00 54.22 135 ASN A O 1
ATOM 1064 N N . SER A 1 136 ? 8.403 6.595 8.817 1.00 57.22 136 SER A N 1
ATOM 1065 C CA . SER A 1 136 ? 9.092 6.316 7.541 1.00 57.22 136 SER A CA 1
ATOM 1066 C C . SER A 1 136 ? 9.025 4.857 7.080 1.00 57.22 136 SER A C 1
ATOM 1068 O O . SER A 1 136 ? 9.164 4.589 5.892 1.00 57.22 136 SER A O 1
ATOM 1070 N N . HIS A 1 137 ? 8.827 3.918 8.007 1.00 64.06 137 HIS A N 1
ATOM 1071 C CA . HIS A 1 137 ? 8.716 2.500 7.690 1.00 64.06 137 HIS A CA 1
ATOM 1072 C C . HIS A 1 137 ? 7.362 2.115 7.100 1.00 64.06 137 HIS A C 1
ATOM 1074 O O . HIS A 1 137 ? 7.334 1.139 6.378 1.00 64.06 137 HIS A O 1
ATOM 1080 N N . CYS A 1 138 ? 6.284 2.879 7.306 1.00 77.12 138 CYS A N 1
ATOM 1081 C CA . CYS A 1 138 ? 4.930 2.528 6.851 1.00 77.12 138 CYS A CA 1
ATOM 1082 C C . CYS A 1 138 ? 4.459 3.277 5.603 1.00 77.12 138 CYS A C 1
ATOM 1084 O O . CYS A 1 138 ? 3.285 3.193 5.252 1.00 77.12 138 CYS A O 1
ATOM 1086 N N . GLY A 1 139 ? 5.365 3.990 4.922 1.00 77.50 139 GLY A N 1
ATOM 1087 C CA . GLY A 1 139 ? 5.023 4.819 3.763 1.00 77.50 139 GLY A CA 1
ATOM 1088 C C . GLY A 1 139 ? 4.286 4.043 2.674 1.00 77.50 139 GLY A C 1
ATOM 1089 O O . GLY A 1 139 ? 3.255 4.499 2.206 1.00 77.50 139 GLY A O 1
ATOM 1090 N N . LEU A 1 140 ? 4.745 2.829 2.363 1.00 79.31 140 LEU A N 1
ATOM 1091 C CA . LEU A 1 140 ? 4.119 1.987 1.348 1.00 79.31 140 LEU A CA 1
ATOM 1092 C C . LEU A 1 140 ? 2.684 1.579 1.732 1.00 79.31 140 LEU A C 1
ATOM 1094 O O . LEU A 1 140 ? 1.767 1.756 0.942 1.00 79.31 140 LEU A O 1
ATOM 1098 N N . THR A 1 141 ? 2.477 1.086 2.957 1.00 80.38 141 THR A N 1
ATOM 1099 C CA . THR A 1 141 ? 1.143 0.723 3.468 1.00 80.38 141 THR A CA 1
ATOM 1100 C C . THR A 1 141 ? 0.198 1.922 3.465 1.00 80.38 141 THR A C 1
ATOM 1102 O O . THR A 1 141 ? -0.953 1.796 3.067 1.00 80.38 141 THR A O 1
ATOM 1105 N N . ARG A 1 142 ? 0.686 3.097 3.877 1.00 81.81 142 ARG A N 1
ATOM 1106 C CA . ARG A 1 142 ? -0.090 4.340 3.854 1.00 81.81 142 ARG A CA 1
ATOM 1107 C C . ARG A 1 142 ? -0.484 4.731 2.432 1.00 81.81 142 ARG A C 1
ATOM 1109 O O . ARG A 1 142 ? -1.634 5.088 2.198 1.00 81.81 142 ARG A O 1
ATOM 1116 N N . ASP A 1 143 ? 0.463 4.685 1.502 1.00 81.12 143 ASP A N 1
ATOM 1117 C CA . ASP A 1 143 ? 0.221 5.058 0.112 1.00 81.12 143 ASP A CA 1
ATOM 1118 C C . ASP A 1 143 ? -0.815 4.102 -0.513 1.00 81.12 143 ASP A C 1
ATOM 1120 O O . ASP A 1 143 ? -1.740 4.561 -1.172 1.00 81.12 143 ASP A O 1
ATOM 1124 N N . PHE A 1 144 ? -0.774 2.806 -0.181 1.00 78.56 144 PHE A N 1
ATOM 1125 C CA . PHE A 1 144 ? -1.826 1.855 -0.565 1.00 78.56 144 PHE A CA 1
ATOM 1126 C C . PHE A 1 144 ? -3.193 2.155 0.043 1.00 78.56 144 PHE A C 1
ATOM 1128 O O . PHE A 1 144 ? -4.183 2.172 -0.679 1.00 78.56 144 PHE A O 1
ATOM 1135 N N . LEU A 1 145 ? -3.265 2.417 1.349 1.00 75.25 145 LEU A N 1
ATOM 1136 C CA . LEU A 1 145 ? -4.531 2.774 1.997 1.00 75.25 145 LEU A CA 1
ATOM 1137 C C . LEU A 1 145 ? -5.138 4.042 1.392 1.00 75.25 145 LEU A C 1
ATOM 1139 O O . LEU A 1 145 ? -6.352 4.139 1.278 1.00 75.25 145 LEU A O 1
ATOM 1143 N N . THR A 1 146 ? -4.294 4.991 0.981 1.00 76.56 146 THR A N 1
ATOM 1144 C CA . THR A 1 146 ? -4.733 6.209 0.286 1.00 76.56 146 THR A CA 1
ATOM 1145 C C . THR A 1 146 ? -5.368 5.877 -1.063 1.00 76.56 146 THR A C 1
ATOM 1147 O O . THR A 1 146 ? -6.408 6.428 -1.388 1.00 76.56 146 THR A O 1
ATOM 1150 N N . ILE A 1 147 ? -4.772 4.952 -1.817 1.00 75.19 147 ILE A N 1
ATOM 1151 C CA . ILE A 1 147 ? -5.275 4.513 -3.126 1.00 75.19 147 ILE A CA 1
ATOM 1152 C C . ILE A 1 147 ? -6.607 3.770 -3.006 1.00 75.19 147 ILE A C 1
ATOM 1154 O O . ILE A 1 147 ? -7.494 3.980 -3.820 1.00 75.19 147 ILE A O 1
ATOM 1158 N N . LEU A 1 148 ? -6.752 2.907 -1.998 1.00 68.62 148 LEU A N 1
ATOM 1159 C CA . LEU A 1 148 ? -7.985 2.145 -1.769 1.00 68.62 148 LEU A CA 1
ATOM 1160 C C . LEU A 1 148 ? -9.152 3.012 -1.270 1.00 68.62 148 LEU A C 1
ATOM 1162 O O . LEU A 1 148 ? -10.296 2.567 -1.303 1.00 68.62 148 LEU A O 1
ATOM 1166 N N . ALA A 1 149 ? -8.859 4.202 -0.746 1.00 67.25 149 ALA A N 1
ATOM 1167 C CA . ALA A 1 149 ? -9.852 5.107 -0.179 1.00 67.25 149 ALA A CA 1
ATOM 1168 C C . ALA A 1 149 ? -10.481 6.073 -1.202 1.00 67.25 149 ALA A C 1
ATOM 1170 O O . ALA A 1 149 ? -11.426 6.773 -0.831 1.00 67.25 149 ALA A O 1
ATOM 1171 N N . ASP A 1 150 ? -9.946 6.136 -2.426 1.00 65.25 150 ASP A N 1
ATOM 1172 C CA . ASP A 1 150 ? -10.459 6.932 -3.557 1.00 65.25 150 ASP A CA 1
ATOM 1173 C C . ASP A 1 150 ? -11.565 6.185 -4.327 1.00 65.25 150 ASP A C 1
ATOM 1175 O O . ASP A 1 150 ? -12.616 6.806 -4.623 1.00 65.25 150 ASP A O 1
#

Sequence (150 aa):
MKKFIPLLLLTSCGIFRSSPDINELYPSQPISAEFCNCIQEGIGPIDVHAAGAIHFYATHLDTDLDIDEYSDSLRKILPPVDFARYEASIGHLTEVFDDEEVFDFCAESLIENYPGIDTLDDERIIKILTDTTGNSHCGLTRDFLTILAD

Radius of gyration: 17.89 Å; chains: 1; bounding box: 48×26×45 Å

Foldseek 3Di:
DDDDDPPPPPDDDDDPDPLDQVCVVCVDDLLLVLLLVLLDVLLDDAQPLLLVLLLVCLVQVVDPDDSVNSLVVCVVPDDPVSSVRNVVSNVSVCVSVVVCVSVVVSVVVSCVVPVSLVVDDPVSNLVVSLVSLPDPSRSSVNSVSSVVVD